Protein AF-A0A2V7CC97-F1 (afdb_monomer)

Structure (mmCIF, N/CA/C/O backbone):
data_AF-A0A2V7CC97-F1
#
_entry.id   AF-A0A2V7CC97-F1
#
loop_
_atom_site.group_PDB
_atom_site.id
_atom_site.type_symbol
_atom_site.label_atom_id
_atom_site.label_alt_id
_atom_site.label_comp_id
_atom_site.label_asym_id
_atom_site.label_entity_id
_atom_site.label_seq_id
_atom_site.pdbx_PDB_ins_code
_atom_site.Cartn_x
_atom_site.Cartn_y
_atom_site.Cartn_z
_atom_site.occupancy
_atom_site.B_iso_or_equiv
_atom_site.auth_seq_id
_atom_site.auth_comp_id
_atom_site.auth_asym_id
_atom_site.auth_atom_id
_atom_site.pdbx_PDB_model_num
ATOM 1 N N . MET A 1 1 ? 12.904 12.474 -19.266 1.00 44.31 1 MET A N 1
ATOM 2 C CA . MET A 1 1 ? 11.705 11.609 -19.216 1.00 44.31 1 MET A CA 1
ATOM 3 C C . MET A 1 1 ? 11.791 10.750 -17.966 1.00 44.31 1 MET A C 1
ATOM 5 O O . MET A 1 1 ? 12.695 9.930 -17.864 1.00 44.31 1 MET A O 1
ATOM 9 N N . GLY A 1 2 ? 10.968 11.065 -16.962 1.00 46.81 2 GLY A N 1
ATOM 10 C CA . GLY A 1 2 ? 11.058 10.514 -15.608 1.00 46.81 2 GLY A CA 1
ATOM 11 C C . GLY A 1 2 ? 10.983 8.992 -15.601 1.00 46.81 2 GLY A C 1
ATOM 12 O O . GLY A 1 2 ? 10.070 8.413 -16.182 1.00 46.81 2 GLY A O 1
ATOM 13 N N . ARG A 1 3 ? 11.956 8.343 -14.953 1.00 52.41 3 ARG A N 1
ATOM 14 C CA . ARG A 1 3 ? 11.922 6.896 -14.738 1.00 52.41 3 ARG A CA 1
ATOM 15 C C . ARG A 1 3 ? 10.626 6.591 -13.976 1.00 52.41 3 ARG A C 1
ATOM 17 O O . ARG A 1 3 ? 10.490 7.102 -12.861 1.00 52.41 3 ARG A O 1
ATOM 24 N N . PRO A 1 4 ? 9.680 5.818 -14.542 1.00 56.62 4 PRO A N 1
ATOM 25 C CA . PRO A 1 4 ? 8.461 5.477 -13.828 1.00 56.62 4 PRO A CA 1
ATOM 26 C C . PRO A 1 4 ? 8.883 4.827 -12.515 1.00 56.62 4 PRO A C 1
ATOM 28 O O . PRO A 1 4 ? 9.688 3.891 -12.505 1.00 56.62 4 PRO A O 1
ATOM 31 N N . SER A 1 5 ? 8.436 5.395 -11.393 1.00 63.47 5 SER A N 1
ATOM 32 C CA . SER A 1 5 ? 8.730 4.815 -10.090 1.00 63.47 5 SER A CA 1
ATOM 33 C C . SER A 1 5 ? 8.254 3.369 -10.135 1.00 63.47 5 SER A C 1
ATOM 35 O O . SER A 1 5 ? 7.108 3.119 -10.489 1.00 63.47 5 SER A O 1
ATOM 37 N N . THR A 1 6 ? 9.105 2.408 -9.779 1.00 72.19 6 THR A N 1
ATOM 38 C CA . THR A 1 6 ? 8.773 0.968 -9.816 1.00 72.19 6 THR A CA 1
ATOM 39 C C . THR A 1 6 ? 7.517 0.635 -8.995 1.00 72.19 6 THR A C 1
ATOM 41 O O . THR A 1 6 ? 6.931 -0.427 -9.145 1.00 72.19 6 THR A O 1
ATOM 44 N N . VAL A 1 7 ? 7.106 1.555 -8.118 1.00 82.50 7 VAL A N 1
ATOM 45 C CA . VAL A 1 7 ? 5.910 1.481 -7.278 1.00 82.50 7 VAL A CA 1
ATOM 46 C C . VAL A 1 7 ? 4.637 2.045 -7.937 1.00 82.50 7 VAL A C 1
ATOM 48 O O . VAL A 1 7 ? 3.543 1.697 -7.515 1.00 82.50 7 VAL A O 1
ATOM 51 N N . ALA A 1 8 ? 4.751 2.874 -8.981 1.00 81.94 8 ALA A N 1
ATOM 52 C CA . ALA A 1 8 ? 3.619 3.498 -9.671 1.00 81.94 8 ALA A CA 1
ATOM 53 C C . ALA A 1 8 ? 2.544 2.501 -10.154 1.00 81.94 8 ALA A C 1
ATOM 55 O O . ALA A 1 8 ? 1.37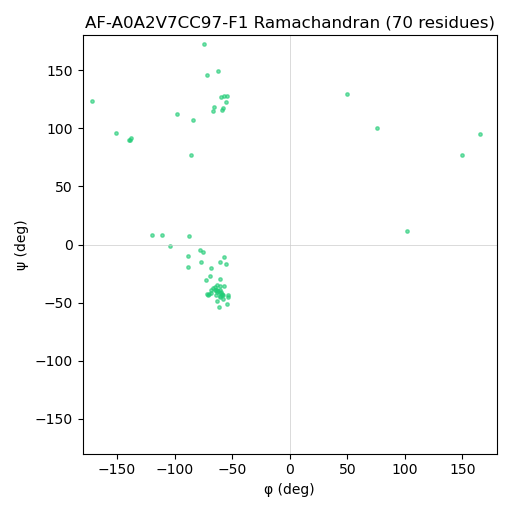2 2.758 -9.885 1.00 81.94 8 ALA A O 1
ATOM 56 N N . PRO A 1 9 ? 2.879 1.350 -10.780 1.00 86.88 9 PRO A N 1
ATOM 57 C CA . PRO A 1 9 ? 1.851 0.392 -11.200 1.00 86.88 9 PRO A CA 1
ATOM 58 C C . PRO A 1 9 ? 1.142 -0.300 -10.024 1.00 86.88 9 PRO A 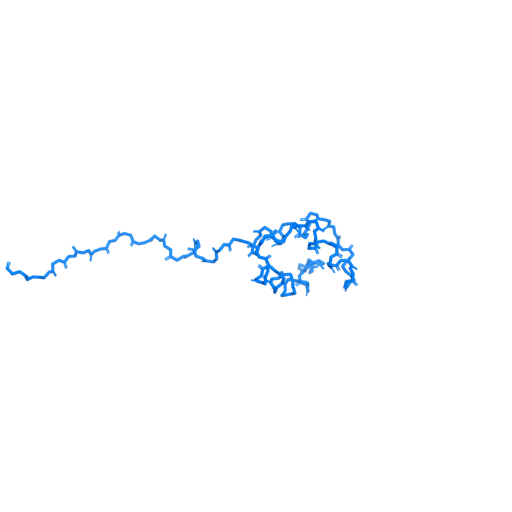C 1
ATOM 60 O O . PRO A 1 9 ? 0.032 -0.792 -10.191 1.00 86.88 9 PRO A O 1
ATOM 63 N N . PHE A 1 10 ? 1.745 -0.313 -8.831 1.00 88.94 10 PHE A N 1
ATOM 64 C CA . PHE A 1 10 ? 1.165 -0.930 -7.632 1.00 88.94 10 PHE A CA 1
ATOM 65 C C . PHE A 1 10 ? 0.281 0.038 -6.831 1.00 88.94 10 PHE A C 1
ATOM 67 O O . PHE A 1 10 ? -0.425 -0.395 -5.926 1.00 88.94 10 PHE A O 1
ATOM 74 N N . ALA A 1 11 ? 0.286 1.337 -7.152 1.00 89.00 11 ALA A N 1
ATOM 75 C CA . ALA A 1 11 ? -0.487 2.352 -6.437 1.00 89.00 11 ALA A CA 1
ATOM 76 C C . ALA A 1 11 ? -1.996 2.065 -6.318 1.00 89.00 11 ALA A C 1
ATOM 78 O O . ALA A 1 11 ? -2.471 2.069 -5.183 1.00 89.00 11 ALA A O 1
ATOM 79 N N . PRO A 1 12 ? -2.744 1.755 -7.398 1.00 91.19 12 PRO A N 1
ATOM 80 C CA . PRO A 1 12 ? -4.181 1.488 -7.277 1.00 91.19 12 PRO A CA 1
ATOM 81 C C . PRO A 1 12 ? -4.479 0.256 -6.411 1.00 91.19 12 PRO A C 1
ATOM 83 O O . PRO A 1 12 ? -5.450 0.235 -5.659 1.00 91.19 12 PRO A O 1
ATOM 86 N N . GLN A 1 13 ? -3.617 -0.762 -6.465 1.00 92.69 13 GLN A N 1
ATOM 87 C CA . GLN A 1 13 ? -3.778 -1.972 -5.662 1.00 92.69 13 GLN A CA 1
ATOM 88 C C . GLN A 1 13 ? -3.486 -1.716 -4.175 1.00 92.69 13 GLN A C 1
ATOM 90 O O . GLN A 1 13 ? -4.232 -2.165 -3.308 1.00 92.69 13 GLN A O 1
ATOM 95 N N . ILE A 1 14 ? -2.431 -0.952 -3.876 1.00 91.75 14 ILE A N 1
ATOM 96 C CA . ILE A 1 14 ? -2.090 -0.550 -2.505 1.00 91.75 14 ILE A CA 1
ATOM 97 C C . ILE A 1 14 ? -3.187 0.345 -1.915 1.00 91.75 14 ILE A C 1
ATOM 99 O O . ILE A 1 14 ? -3.529 0.193 -0.744 1.00 91.75 14 ILE A O 1
ATOM 103 N N . GLU A 1 15 ? -3.757 1.253 -2.709 1.00 92.06 15 GLU A N 1
ATOM 104 C CA . GLU A 1 15 ? -4.882 2.088 -2.284 1.00 92.06 15 GLU A CA 1
ATOM 105 C C . GLU A 1 15 ? -6.102 1.240 -1.906 1.00 92.06 15 GLU A C 1
ATOM 107 O O . GLU A 1 15 ? -6.686 1.464 -0.847 1.00 92.06 15 GLU A O 1
ATOM 112 N N . ALA A 1 16 ? -6.451 0.234 -2.715 1.00 92.56 16 ALA A N 1
ATOM 113 C CA . ALA A 1 16 ? -7.551 -0.679 -2.409 1.00 92.56 16 ALA A CA 1
ATOM 114 C C . ALA A 1 16 ? -7.339 -1.395 -1.064 1.00 92.56 16 ALA A C 1
ATOM 116 O O . ALA A 1 16 ? -8.222 -1.364 -0.208 1.00 92.56 16 ALA A O 1
ATOM 117 N N . TRP A 1 17 ? -6.139 -1.934 -0.817 1.00 94.00 17 TRP A N 1
ATOM 118 C CA . TRP A 1 17 ? -5.816 -2.575 0.464 1.00 94.00 17 TRP A CA 1
ATOM 119 C C . TRP A 1 17 ? -5.922 -1.622 1.660 1.00 94.00 17 TRP A C 1
ATOM 121 O O . TRP A 1 17 ? -6.386 -2.020 2.727 1.00 94.00 17 TRP A O 1
ATOM 131 N N . LEU A 1 18 ? -5.491 -0.367 1.502 1.00 91.75 18 LEU A N 1
ATOM 132 C CA . LEU A 1 18 ? -5.584 0.649 2.555 1.00 91.75 18 LEU A CA 1
ATOM 133 C C . LEU A 1 18 ? -7.023 1.132 2.772 1.00 91.75 18 LEU A C 1
ATOM 135 O O . LEU A 1 18 ? -7.375 1.488 3.893 1.00 91.75 18 LEU A O 1
ATOM 139 N N . ARG A 1 19 ? -7.861 1.129 1.731 1.00 89.69 19 ARG A N 1
ATOM 140 C CA . ARG A 1 19 ? -9.290 1.449 1.834 1.00 89.69 19 ARG A CA 1
ATOM 141 C C . ARG A 1 19 ? -10.056 0.349 2.567 1.00 89.69 19 ARG A C 1
ATOM 143 O O . ARG A 1 19 ? -10.887 0.655 3.413 1.00 89.69 19 ARG A O 1
ATOM 150 N N . GLU A 1 20 ? -9.753 -0.912 2.266 1.00 91.81 20 GLU A N 1
ATOM 151 C CA . GLU A 1 20 ? -10.329 -2.078 2.947 1.00 91.81 20 GLU A CA 1
ATOM 152 C C . GLU A 1 20 ? -9.848 -2.194 4.396 1.00 91.81 20 GLU A C 1
ATOM 154 O O . GLU A 1 20 ? -10.604 -2.570 5.288 1.00 91.81 20 GLU A O 1
ATOM 159 N N . THR A 1 21 ? -8.573 -1.897 4.654 1.00 90.19 21 THR A N 1
ATOM 160 C CA . THR A 1 21 ? -7.982 -1.971 5.993 1.00 90.19 21 THR A CA 1
ATOM 161 C C . THR A 1 21 ? -7.050 -0.776 6.229 1.00 90.19 21 THR A C 1
ATOM 163 O O . THR A 1 21 ? -5.840 -0.867 6.012 1.00 90.19 21 THR A O 1
ATOM 166 N N . PRO A 1 22 ? -7.565 0.347 6.760 1.00 87.12 22 PRO A N 1
ATOM 167 C CA . PRO A 1 22 ? -6.762 1.553 7.008 1.00 87.12 22 PRO A CA 1
ATOM 168 C C . PRO A 1 22 ? -5.597 1.333 7.985 1.00 87.12 22 PRO A C 1
ATOM 170 O O . PRO A 1 22 ? -4.543 1.964 7.878 1.00 87.12 22 PRO A O 1
ATOM 173 N N . ALA A 1 23 ? -5.761 0.391 8.919 1.00 88.00 23 ALA A N 1
ATOM 174 C CA . ALA A 1 23 ? -4.749 0.014 9.904 1.00 88.00 23 ALA A CA 1
ATOM 175 C C . ALA A 1 23 ? -3.631 -0.890 9.342 1.00 88.00 23 ALA A C 1
ATOM 177 O O . ALA A 1 23 ? -2.669 -1.184 10.054 1.00 88.00 23 ALA A O 1
ATOM 178 N N . LEU A 1 24 ? -3.721 -1.329 8.078 1.00 92.38 24 LEU A N 1
ATOM 179 C CA . LEU A 1 24 ? -2.793 -2.287 7.472 1.00 92.38 24 LEU A CA 1
ATOM 180 C C . LEU A 1 24 ? -1.359 -1.756 7.504 1.00 92.38 24 LEU A C 1
ATOM 182 O O . LEU A 1 24 ? -1.064 -0.735 6.886 1.00 92.38 24 LEU A O 1
ATOM 186 N N . SER A 1 25 ? -0.462 -2.426 8.230 1.00 92.88 25 SER A N 1
ATOM 187 C CA . SER A 1 25 ? 0.906 -1.939 8.432 1.00 92.88 25 SER A CA 1
ATOM 188 C C . SER A 1 25 ? 1.676 -1.826 7.111 1.00 92.88 25 SER A C 1
ATOM 190 O O . SER A 1 25 ? 1.478 -2.612 6.186 1.00 92.88 25 SER A O 1
ATOM 192 N N . GLY A 1 26 ? 2.614 -0.877 7.021 1.00 90.38 26 GLY A N 1
ATOM 193 C CA . GLY A 1 26 ? 3.457 -0.749 5.828 1.00 90.38 26 GLY A CA 1
ATOM 194 C C . GLY A 1 26 ? 4.228 -2.039 5.520 1.00 90.38 26 GLY A C 1
ATOM 195 O O . GLY A 1 26 ? 4.390 -2.393 4.355 1.00 90.38 26 GLY A O 1
ATOM 196 N N . ALA A 1 27 ? 4.663 -2.770 6.552 1.00 93.00 27 ALA A N 1
ATOM 197 C CA . ALA A 1 27 ? 5.335 -4.059 6.398 1.00 93.00 27 ALA A CA 1
ATOM 198 C C . ALA A 1 27 ? 4.425 -5.119 5.754 1.00 93.00 27 ALA A C 1
ATOM 200 O O . ALA A 1 27 ? 4.877 -5.870 4.892 1.00 93.00 27 ALA A O 1
ATOM 201 N N . GLU A 1 28 ? 3.143 -5.140 6.122 1.00 94.75 28 GLU A N 1
ATOM 202 C CA . GLU A 1 28 ? 2.144 -6.023 5.520 1.00 94.75 28 GLU A CA 1
ATOM 203 C C . GLU A 1 28 ? 1.855 -5.631 4.063 1.00 94.75 28 GLU A C 1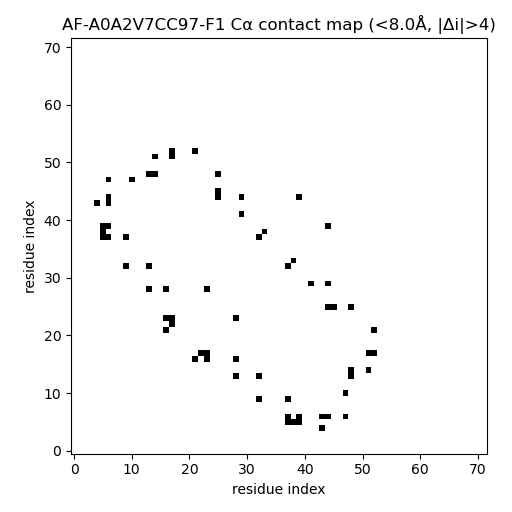
ATOM 205 O O . GLU A 1 28 ? 1.837 -6.482 3.177 1.00 94.75 28 GLU A O 1
ATOM 210 N N . VAL A 1 29 ? 1.751 -4.329 3.772 1.00 93.94 29 VAL A N 1
ATOM 211 C CA . VAL A 1 29 ? 1.650 -3.834 2.388 1.00 93.94 29 VAL A CA 1
ATOM 212 C C . VAL A 1 29 ? 2.865 -4.263 1.560 1.00 93.94 29 VAL A C 1
ATOM 214 O O . VAL A 1 29 ? 2.709 -4.709 0.427 1.00 93.94 29 VAL A O 1
ATOM 217 N N . LEU A 1 30 ? 4.079 -4.166 2.111 1.00 92.81 30 LEU A N 1
ATOM 218 C CA . LEU A 1 30 ? 5.303 -4.599 1.435 1.00 92.81 30 LEU A CA 1
ATOM 219 C C . LEU A 1 30 ? 5.298 -6.106 1.156 1.00 92.81 30 LEU A C 1
ATOM 221 O O . LEU A 1 30 ? 5.752 -6.524 0.090 1.00 92.81 30 LEU A O 1
ATOM 225 N N . ARG A 1 31 ? 4.823 -6.915 2.110 1.00 93.12 31 ARG A N 1
ATOM 226 C CA . ARG A 1 31 ? 4.709 -8.367 1.946 1.00 93.12 31 ARG A CA 1
ATOM 227 C C . ARG A 1 31 ? 3.760 -8.699 0.795 1.00 93.12 31 ARG A C 1
ATOM 229 O O . ARG A 1 31 ? 4.199 -9.335 -0.159 1.00 93.12 31 ARG A O 1
ATOM 236 N N . ARG A 1 32 ? 2.537 -8.160 0.822 1.00 94.31 32 ARG A N 1
ATOM 237 C CA . ARG A 1 32 ? 1.539 -8.336 -0.248 1.00 94.31 32 ARG A CA 1
ATOM 238 C C . ARG A 1 32 ? 2.046 -7.838 -1.599 1.00 94.31 32 ARG A C 1
ATOM 240 O O . ARG A 1 32 ? 1.895 -8.518 -2.606 1.00 94.31 32 ARG A O 1
ATOM 247 N N . ALA A 1 33 ? 2.717 -6.684 -1.631 1.00 92.31 33 ALA A N 1
ATOM 248 C CA . ALA A 1 33 ? 3.306 -6.148 -2.855 1.00 92.31 33 ALA A CA 1
ATOM 249 C C . ALA A 1 33 ? 4.342 -7.115 -3.455 1.00 92.31 33 ALA A C 1
ATOM 251 O O . ALA A 1 33 ? 4.387 -7.305 -4.667 1.00 92.31 33 ALA A O 1
ATOM 252 N N . ARG A 1 34 ? 5.181 -7.748 -2.627 1.00 92.00 34 ARG A N 1
ATOM 253 C CA . ARG A 1 34 ? 6.173 -8.729 -3.095 1.00 92.00 34 ARG A CA 1
ATOM 254 C C . ARG A 1 34 ? 5.528 -9.996 -3.648 1.00 92.00 34 ARG A C 1
ATOM 256 O O . ARG A 1 34 ? 6.022 -10.510 -4.647 1.00 92.00 34 ARG A O 1
ATOM 263 N N . GLU A 1 35 ? 4.437 -10.458 -3.044 1.00 93.69 35 GLU A N 1
ATOM 264 C CA . GLU A 1 35 ? 3.668 -11.617 -3.524 1.00 93.69 35 GLU A CA 1
ATOM 265 C C . GLU A 1 35 ? 3.108 -11.383 -4.934 1.00 93.69 35 GLU A C 1
ATOM 267 O O . GLU A 1 35 ? 3.127 -12.290 -5.761 1.00 93.69 35 GLU A O 1
ATOM 272 N N . VAL A 1 36 ? 2.712 -10.147 -5.251 1.00 90.25 36 VAL A N 1
ATOM 273 C CA . VAL A 1 36 ? 2.242 -9.755 -6.594 1.00 90.25 36 VAL A CA 1
ATOM 274 C C . VAL A 1 36 ? 3.369 -9.317 -7.547 1.00 90.25 36 VAL A C 1
ATOM 276 O O . VAL A 1 36 ? 3.104 -8.843 -8.649 1.00 90.25 36 VAL A O 1
ATOM 279 N N . GLY A 1 37 ? 4.638 -9.469 -7.150 1.00 89.88 37 GLY A N 1
ATOM 280 C CA . GLY A 1 37 ? 5.799 -9.242 -8.019 1.00 89.88 37 GLY A CA 1
ATOM 281 C C . GLY A 1 37 ? 6.540 -7.913 -7.831 1.00 89.88 37 GLY A C 1
ATOM 282 O O . GLY A 1 37 ? 7.411 -7.580 -8.638 1.00 89.88 37 GLY A O 1
ATOM 283 N N . TYR A 1 38 ? 6.266 -7.147 -6.772 1.00 91.06 38 TYR A N 1
ATOM 284 C CA . TYR A 1 38 ? 7.017 -5.928 -6.465 1.00 91.06 38 TYR A CA 1
ATOM 285 C C . TYR A 1 38 ? 8.475 -6.233 -6.101 1.00 91.06 38 TYR A C 1
ATOM 287 O O . TYR A 1 38 ? 8.773 -6.861 -5.082 1.00 91.06 38 TYR A O 1
ATOM 295 N N . ARG A 1 39 ? 9.405 -5.713 -6.908 1.00 86.44 39 ARG A N 1
ATOM 296 C CA . ARG A 1 39 ? 10.861 -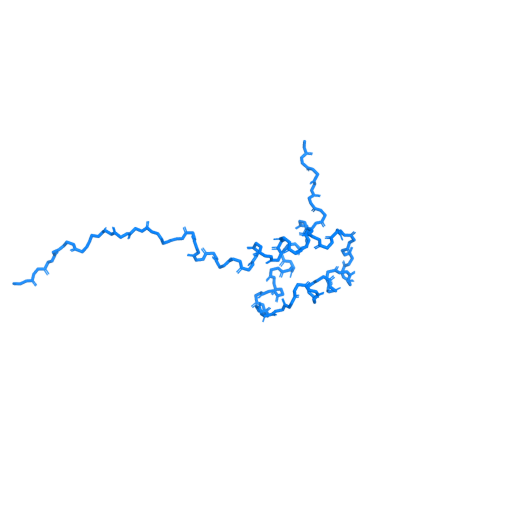5.815 -6.687 1.00 86.44 39 ARG A CA 1
ATOM 297 C C . ARG A 1 39 ? 11.528 -4.482 -6.331 1.00 86.44 39 ARG A C 1
ATOM 299 O O . ARG A 1 39 ? 12.752 -4.399 -6.293 1.00 86.44 39 ARG A O 1
ATOM 306 N N . GLY A 1 40 ? 10.741 -3.430 -6.100 1.00 85.19 40 GLY A N 1
ATOM 307 C CA . GLY A 1 40 ? 11.260 -2.111 -5.744 1.00 85.19 40 GLY A CA 1
ATOM 308 C C . GLY A 1 40 ? 11.765 -2.018 -4.298 1.00 85.19 40 GLY A C 1
ATOM 309 O O . GLY A 1 40 ? 11.617 -2.933 -3.484 1.00 85.19 40 GLY A O 1
ATOM 310 N N . GLY A 1 41 ? 12.383 -0.882 -3.970 1.00 88.56 41 GLY A N 1
ATOM 311 C CA . GLY A 1 41 ? 12.916 -0.620 -2.632 1.00 88.56 41 GLY A CA 1
ATOM 312 C C . GLY A 1 41 ? 11.825 -0.366 -1.585 1.00 88.56 41 GLY A C 1
ATOM 313 O O . GLY A 1 41 ? 10.815 0.273 -1.868 1.00 88.56 41 GLY A O 1
ATOM 314 N N . LYS A 1 42 ? 12.069 -0.794 -0.338 1.00 91.00 42 LYS A N 1
ATOM 315 C CA . LYS A 1 42 ? 11.133 -0.617 0.792 1.00 91.00 42 LYS A CA 1
ATOM 316 C C . LYS A 1 42 ? 10.713 0.847 0.981 1.00 91.00 42 LYS A C 1
ATOM 318 O O . LYS A 1 42 ? 9.531 1.123 1.152 1.00 91.00 42 LYS A O 1
ATOM 323 N N . SER A 1 43 ? 11.667 1.777 0.892 1.00 89.75 43 SER A N 1
ATOM 324 C CA . SER A 1 43 ? 11.425 3.210 1.097 1.00 89.75 43 SER A CA 1
ATOM 325 C C . SER A 1 43 ? 10.443 3.794 0.081 1.00 89.75 43 SER A C 1
ATOM 327 O O . SER A 1 43 ? 9.565 4.557 0.460 1.00 89.75 43 SER A O 1
ATOM 329 N N . ALA A 1 44 ? 10.530 3.392 -1.192 1.00 89.06 44 ALA A N 1
ATOM 330 C CA . ALA A 1 44 ? 9.613 3.875 -2.227 1.00 89.06 44 ALA A CA 1
ATOM 331 C C . ALA A 1 44 ? 8.168 3.421 -1.967 1.00 89.06 44 ALA A C 1
ATOM 333 O O . ALA A 1 44 ? 7.227 4.178 -2.199 1.00 89.06 44 ALA A O 1
ATOM 334 N N . LEU A 1 45 ? 7.996 2.200 -1.454 1.00 91.06 45 LEU A N 1
ATOM 335 C CA . LEU A 1 45 ? 6.690 1.679 -1.068 1.00 91.06 45 LEU A CA 1
ATOM 336 C C . LEU A 1 45 ? 6.145 2.365 0.189 1.00 91.06 45 LEU A C 1
ATOM 338 O O . LEU A 1 45 ? 4.979 2.746 0.209 1.00 91.06 45 LEU A O 1
ATOM 342 N N . TYR A 1 46 ? 6.968 2.578 1.216 1.00 92.06 46 TYR A N 1
ATOM 343 C CA . TYR A 1 46 ? 6.530 3.277 2.428 1.00 92.06 46 TYR A CA 1
ATOM 344 C C . TYR A 1 46 ? 6.154 4.735 2.172 1.00 92.06 46 TYR A C 1
ATOM 346 O O . TYR A 1 46 ? 5.143 5.193 2.700 1.00 92.06 46 TYR A O 1
ATOM 354 N N . GLU A 1 47 ? 6.902 5.441 1.324 1.00 90.94 47 GLU A N 1
ATOM 355 C CA . GLU A 1 47 ? 6.543 6.795 0.900 1.00 90.94 47 GLU A CA 1
ATOM 356 C C . GLU A 1 47 ? 5.193 6.822 0.175 1.00 90.94 47 GLU A C 1
ATOM 358 O O . GLU A 1 47 ? 4.359 7.683 0.456 1.00 90.94 47 GLU A O 1
ATOM 363 N N . LEU A 1 48 ? 4.925 5.848 -0.701 1.00 89.44 48 LEU A N 1
ATOM 364 C CA . LEU A 1 48 ? 3.624 5.732 -1.359 1.00 89.44 48 LEU A CA 1
ATOM 365 C C . LEU A 1 48 ? 2.497 5.462 -0.352 1.00 89.44 48 LEU A C 1
ATOM 367 O O . LEU A 1 48 ? 1.495 6.168 -0.366 1.00 89.44 48 LEU A O 1
ATOM 371 N N . VAL A 1 49 ? 2.666 4.492 0.551 1.00 91.19 49 VAL A N 1
ATOM 372 C CA . VAL A 1 49 ? 1.676 4.179 1.598 1.00 91.19 49 VAL A CA 1
ATOM 373 C C . VAL A 1 49 ? 1.395 5.400 2.467 1.00 91.19 49 VAL A C 1
ATOM 375 O O . VAL A 1 49 ? 0.240 5.694 2.766 1.00 91.19 49 VAL A O 1
ATOM 378 N N . ARG A 1 50 ? 2.439 6.142 2.852 1.00 89.19 50 ARG A N 1
ATOM 379 C CA . ARG A 1 50 ? 2.298 7.368 3.637 1.00 89.19 50 ARG A CA 1
ATOM 380 C C . ARG A 1 50 ? 1.474 8.411 2.889 1.00 89.19 50 ARG A C 1
ATOM 382 O O . ARG A 1 50 ? 0.590 8.989 3.505 1.00 89.19 50 ARG A O 1
ATOM 389 N N . ARG A 1 51 ? 1.719 8.612 1.589 1.00 87.31 51 ARG A N 1
ATOM 390 C CA . ARG A 1 51 ? 0.947 9.538 0.740 1.00 87.31 51 ARG A CA 1
ATOM 391 C C . ARG A 1 51 ? -0.513 9.113 0.592 1.0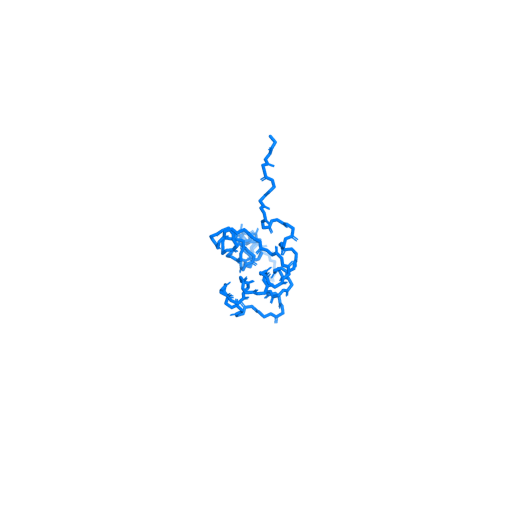0 87.31 51 ARG A C 1
ATOM 393 O O . ARG A 1 51 ? -1.388 9.955 0.724 1.00 87.31 51 ARG A O 1
ATOM 400 N N . LEU A 1 52 ? -0.771 7.823 0.371 1.00 87.69 52 LEU A N 1
ATOM 401 C CA . LEU A 1 52 ? -2.125 7.275 0.209 1.00 87.69 52 LEU A CA 1
ATOM 402 C C . LEU A 1 52 ? -2.947 7.308 1.505 1.00 87.69 52 LEU A C 1
ATOM 404 O O . LEU A 1 52 ? -4.169 7.378 1.459 1.00 87.69 52 LEU A O 1
ATOM 408 N N . ARG A 1 53 ? -2.286 7.265 2.668 1.00 85.94 53 ARG A N 1
ATOM 409 C CA . ARG A 1 53 ? -2.939 7.398 3.977 1.00 85.94 53 ARG A CA 1
ATOM 410 C C . ARG A 1 53 ? -3.315 8.829 4.338 1.00 85.94 53 ARG A C 1
ATOM 412 O O . ARG A 1 53 ? -4.063 9.003 5.296 1.00 85.94 53 ARG A O 1
ATOM 419 N N . ILE A 1 54 ? -2.783 9.841 3.648 1.00 76.56 54 ILE A N 1
ATOM 420 C CA . ILE A 1 54 ? -3.182 11.225 3.908 1.00 76.56 54 ILE A CA 1
ATOM 421 C C . ILE A 1 54 ? -4.645 11.335 3.476 1.00 76.56 54 ILE A C 1
ATOM 423 O O . ILE A 1 54 ? -4.933 11.171 2.289 1.00 76.56 54 ILE A O 1
ATOM 427 N N . PRO A 1 55 ? -5.585 11.580 4.407 1.00 61.66 55 PRO A N 1
ATOM 428 C CA . PRO A 1 55 ? -6.972 11.758 4.028 1.00 61.66 55 PRO A CA 1
ATOM 429 C C . PRO A 1 55 ? -7.045 12.951 3.075 1.00 61.66 55 PRO A C 1
ATOM 431 O O . PRO A 1 55 ? -6.595 14.050 3.405 1.00 61.66 55 PRO A O 1
ATOM 434 N N . ILE A 1 56 ? -7.651 12.747 1.904 1.00 54.62 56 ILE A N 1
ATOM 435 C CA . ILE A 1 56 ? -7.868 13.787 0.879 1.00 54.62 56 ILE A CA 1
ATOM 436 C C . ILE A 1 56 ? -8.67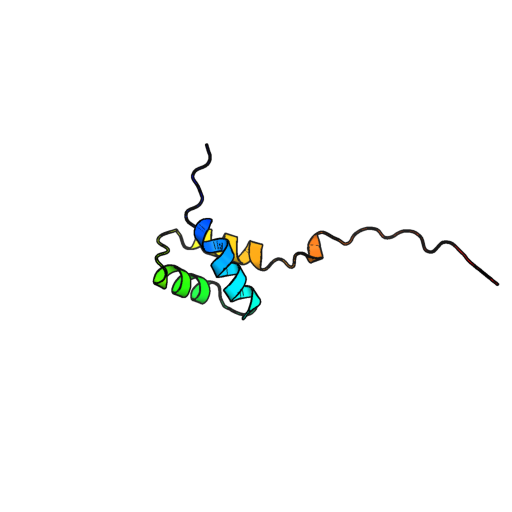1 14.986 1.450 1.00 54.62 56 ILE A C 1
ATOM 438 O O . ILE A 1 56 ? -8.695 16.071 0.877 1.00 54.62 56 ILE A O 1
ATOM 442 N N . SER A 1 57 ? -9.233 14.850 2.659 1.00 51.38 57 SER A N 1
ATOM 443 C CA . SER A 1 57 ? -9.822 15.939 3.446 1.00 51.38 57 SER A CA 1
ATOM 444 C C . SER A 1 57 ? -8.849 17.066 3.832 1.00 51.38 57 SER A C 1
ATOM 446 O O . SER A 1 57 ? -9.315 18.132 4.227 1.00 51.38 57 SER A O 1
ATOM 448 N N . ALA A 1 58 ? -7.528 16.883 3.730 1.00 51.88 58 ALA A N 1
ATOM 449 C CA . ALA A 1 58 ? -6.563 17.950 4.021 1.00 51.88 58 ALA A CA 1
ATOM 450 C C . ALA A 1 58 ? -6.466 19.018 2.910 1.00 51.88 58 ALA A C 1
ATOM 452 O O . ALA A 1 58 ? -5.787 20.025 3.093 1.00 51.88 58 ALA A O 1
ATOM 453 N N . SER A 1 59 ? -7.137 18.827 1.768 1.00 47.94 59 SER A N 1
ATOM 454 C CA . SER A 1 59 ? -7.069 19.758 0.633 1.00 47.94 59 SER A CA 1
ATOM 455 C C . SER A 1 59 ? -8.305 20.650 0.461 1.00 47.94 59 SER A C 1
ATOM 457 O O . SER A 1 59 ? -8.294 21.480 -0.442 1.00 47.94 59 SER A O 1
ATOM 459 N N . LEU A 1 60 ? -9.350 20.524 1.298 1.00 52.25 60 LEU A N 1
ATOM 460 C CA . LEU A 1 60 ? -10.620 21.246 1.089 1.00 52.25 60 LEU A CA 1
ATOM 461 C C . LEU A 1 60 ? -11.059 22.209 2.207 1.00 52.25 60 LEU A C 1
ATOM 463 O O . LEU A 1 60 ? -12.166 22.736 2.130 1.00 52.25 60 LEU A O 1
ATOM 467 N N . THR A 1 61 ? -10.234 22.487 3.222 1.00 59.03 61 THR A N 1
ATOM 468 C CA . THR A 1 61 ? -10.681 23.334 4.345 1.00 59.03 61 THR A CA 1
ATOM 469 C C . THR A 1 61 ? -9.610 24.317 4.802 1.00 59.03 61 THR A C 1
ATOM 471 O O . THR A 1 61 ? -8.852 24.016 5.710 1.00 59.03 61 THR A O 1
ATOM 474 N N . VAL A 1 62 ? -9.595 25.511 4.201 1.00 59.41 62 VAL A N 1
ATOM 475 C CA . VAL A 1 62 ? -9.497 26.806 4.904 1.00 59.41 62 VAL A CA 1
ATOM 476 C C . VAL A 1 62 ? -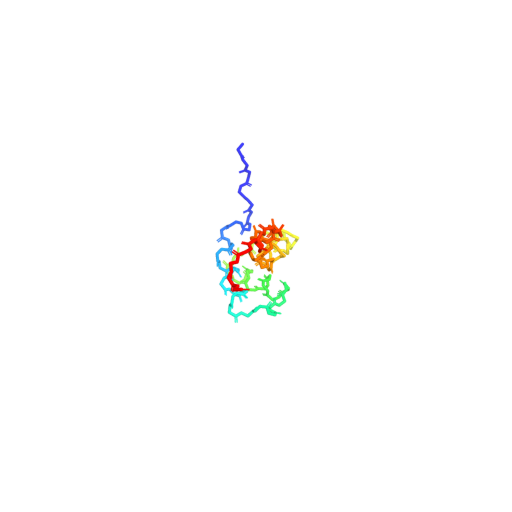10.217 27.835 4.021 1.00 59.41 62 VAL A C 1
ATOM 478 O O . VAL A 1 62 ? -9.664 28.365 3.066 1.00 59.41 62 VAL A O 1
ATOM 481 N N . LEU A 1 63 ? -11.488 28.084 4.338 1.00 60.16 63 LEU A N 1
ATOM 482 C CA . LEU A 1 63 ? -12.149 29.376 4.144 1.00 60.16 63 LEU A CA 1
ATOM 483 C C . LEU A 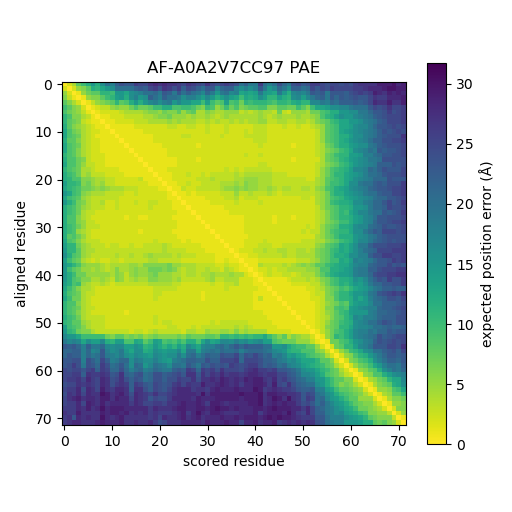1 63 ? -12.987 29.641 5.406 1.00 60.16 63 LEU A C 1
ATOM 485 O O . LEU A 1 63 ? -14.124 29.180 5.490 1.00 60.16 63 LEU A O 1
ATOM 489 N N . PRO A 1 64 ? -12.454 30.331 6.428 1.00 64.62 64 PRO A N 1
ATOM 490 C CA . PRO A 1 64 ? -13.283 30.945 7.448 1.00 64.62 64 PRO A CA 1
ATOM 491 C C . PRO A 1 64 ? -13.740 32.302 6.909 1.00 64.62 64 PRO A C 1
ATOM 493 O O . PRO A 1 64 ? -12.947 33.234 6.811 1.00 64.62 64 PRO A O 1
ATOM 496 N N . GLY A 1 65 ? -15.010 32.432 6.538 1.00 61.94 65 GLY A N 1
ATOM 497 C CA . GLY A 1 65 ? -15.528 33.751 6.197 1.00 61.94 65 GLY A CA 1
ATOM 498 C C . GLY A 1 65 ? -16.856 33.734 5.473 1.00 61.94 65 GLY A C 1
ATOM 499 O O . GLY A 1 65 ? -16.888 33.638 4.253 1.00 61.94 65 G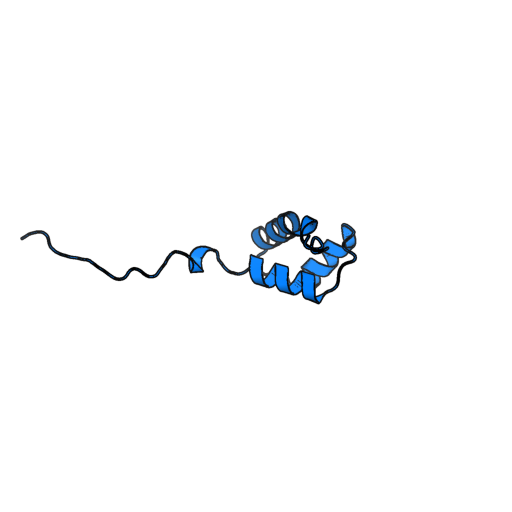LY A O 1
ATOM 500 N N . ASN A 1 66 ? -17.932 33.880 6.245 1.00 61.19 66 ASN A N 1
ATOM 501 C CA . ASN A 1 66 ? -18.930 34.945 6.087 1.00 61.19 66 ASN A CA 1
ATOM 502 C C . ASN A 1 66 ? -20.311 34.455 6.550 1.00 61.19 66 ASN A C 1
ATOM 504 O O . ASN A 1 66 ? -21.188 34.174 5.738 1.00 61.19 66 ASN A O 1
ATOM 508 N N . SER A 1 67 ? -20.522 34.398 7.867 1.00 57.06 67 SER A N 1
ATOM 509 C CA . SER A 1 67 ? -21.879 34.432 8.424 1.00 57.06 67 SER A CA 1
ATOM 510 C C . SER A 1 67 ? -22.284 35.893 8.584 1.00 57.06 67 SER A C 1
ATOM 512 O O . SER A 1 67 ? -22.217 36.463 9.670 1.00 57.06 67 SER A O 1
ATOM 514 N N . GLY A 1 68 ? -22.634 36.516 7.460 1.00 61.47 68 GLY A N 1
ATOM 515 C CA . GLY A 1 68 ? -23.271 37.823 7.412 1.00 61.47 68 GLY A CA 1
ATOM 516 C C . GLY A 1 68 ? -24.780 37.666 7.244 1.00 61.47 68 GLY A C 1
ATOM 517 O O . GLY A 1 68 ? -25.212 37.253 6.180 1.00 61.47 68 GLY A O 1
ATOM 518 N N . ASN A 1 69 ? -25.516 38.041 8.295 1.00 59.78 69 ASN A N 1
ATOM 519 C CA . ASN A 1 69 ? -26.914 38.498 8.370 1.00 59.78 69 ASN A CA 1
ATOM 520 C C . ASN A 1 69 ? -28.048 37.693 7.682 1.00 59.78 69 ASN A C 1
ATOM 522 O O . ASN A 1 69 ? -28.023 37.447 6.486 1.00 59.78 69 ASN A O 1
ATOM 526 N N . ALA A 1 70 ? -29.116 37.410 8.443 1.00 50.03 70 ALA A N 1
ATOM 527 C CA . ALA A 1 70 ? -30.499 37.710 8.048 1.00 50.03 70 ALA A CA 1
ATOM 528 C C . ALA A 1 70 ? -31.481 37.455 9.213 1.00 50.03 70 ALA A C 1
ATOM 530 O O . ALA A 1 70 ? -31.590 36.340 9.714 1.00 50.03 70 ALA A O 1
ATOM 531 N N . SER A 1 71 ? -32.231 38.509 9.554 1.00 53.84 71 SER A N 1
ATOM 532 C CA . SER A 1 71 ? -33.604 38.487 10.088 1.00 53.84 71 SER A CA 1
ATOM 533 C C . SER A 1 71 ? -33.838 38.088 11.554 1.00 53.84 71 SER A C 1
ATOM 535 O O . SER A 1 71 ? -34.042 36.917 11.857 1.00 53.84 71 SER A O 1
ATOM 537 N N . ARG A 1 72 ? -34.032 39.077 12.437 1.00 52.84 72 ARG A N 1
ATOM 538 C CA . ARG A 1 72 ? -35.363 39.607 12.810 1.00 52.84 72 ARG A CA 1
ATOM 539 C C . ARG A 1 72 ? -35.264 40.763 13.800 1.00 52.84 72 ARG A C 1
ATOM 541 O O . ARG A 1 72 ? -34.302 40.764 14.594 1.00 52.84 72 ARG A O 1
#

Mean predicted aligned error: 10.77 Å

Secondary structure (DSSP, 8-state):
-PPPPTTGGGHHHHHHHHHH-TT--HHHHHHHHHHTT--S-HHHHHHHHHHHTS-GGGGS------------

Nearest PDB structures (foldseek):
  2lbf-assembly1_A  TM=5.552E-01  e=2.768E+00  Homo sapiens
  1wz6-assembly1_A  TM=3.500E-01  e=1.427E+00  Mus musculus
  3f27-assembly1_D  TM=4.207E-01  e=3.972E+00  Mus musculus
  4y60-assembly1_C  TM=4.559E-01  e=3.316E+00  Mus musculus

Solvent-accessible surface area (backbone atoms only — not comparable to full-atom values): 4816 Å² total; per-residue (Å²): 132,82,77,75,57,80,51,61,86,47,44,69,59,52,47,50,52,39,71,79,35,74,82,63,47,64,70,56,53,51,51,55,39,42,77,78,64,56,80,62,60,69,66,63,49,46,53,48,51,55,58,69,66,51,62,76,73,79,78,77,77,90,81,91,83,80,94,73,86,83,89,133

Foldseek 3Di:
DDDPQLCVVCLVVLLVVCVVPVPQDLVNSVVVCVVVPRPHDSVSSVVSNVVSSPPPVVVPDDDDDDPDDDDD

Sequence (72 aa):
MGRPSTVAPFAPQIEAWLRETPALSGAEVLRRAREVGYRGGKSALYELVRRLRIPISASLTVLPGNSGNASR

Radius of gyration: 18.81 Å; Cα contacts (8 Å, |Δi|>4): 34; chains: 1; bounding box: 48×51×32 Å

pLDDT: mean 78.85, std 16.44, range [44.31, 94.75]